Protein AF-A0A509LLN2-F1 (afdb_monomer)

Solvent-accessible surface area (backbone atoms only — not comparable to full-atom values): 5292 Å² total; 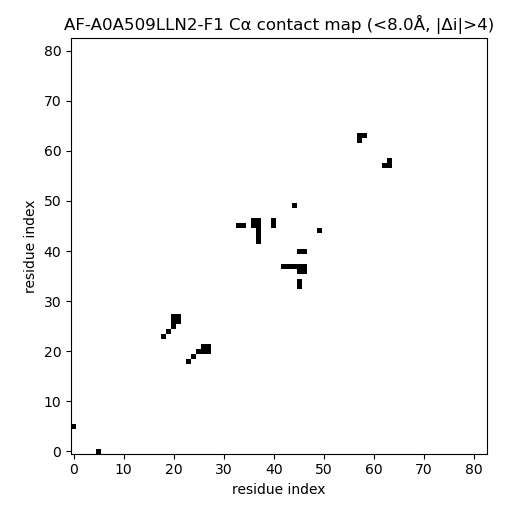per-residue (Å²): 130,60,66,70,58,52,54,49,54,51,50,53,52,51,54,51,52,50,46,46,40,44,72,72,66,61,52,65,87,48,64,62,61,50,53,51,36,16,62,73,62,73,39,94,58,54,47,82,88,76,51,82,85,72,61,76,87,58,73,39,73,68,50,48,52,57,52,54,73,68,60,82,68,83,78,68,74,87,79,87,77,93,122

Radius of gyration: 19.53 Å; Cα contacts (8 Å, |Δi|>4): 23; chains: 1; bounding box: 54×34×42 Å

pLDDT: mean 89.66, std 9.72, range [53.97, 98.31]

Mean predicted aligned error: 8.45 Å

Structure (mmCIF, N/CA/C/O backbone):
data_AF-A0A509LLN2-F1
#
_entry.id   AF-A0A509LLN2-F1
#
loop_
_atom_site.group_PDB
_atom_site.id
_atom_site.type_symbol
_atom_site.label_atom_id
_atom_site.label_alt_id
_atom_site.label_comp_id
_atom_site.label_asym_id
_atom_site.label_entity_id
_atom_site.label_seq_id
_atom_site.pdbx_PDB_ins_code
_atom_site.Cartn_x
_atom_site.Cartn_y
_atom_site.Cartn_z
_atom_site.occupancy
_atom_site.B_iso_or_equiv
_atom_site.auth_seq_id
_atom_site.auth_comp_id
_atom_site.auth_asym_id
_atom_site.auth_atom_id
_atom_site.pdbx_PDB_model_num
ATOM 1 N N . GLN A 1 1 ? 6.847 7.689 -25.157 1.00 77.06 1 GLN A N 1
ATOM 2 C CA . GLN A 1 1 ? 7.326 6.292 -25.172 1.00 77.06 1 GLN A CA 1
ATOM 3 C C . GLN A 1 1 ? 6.341 5.408 -25.930 1.00 77.06 1 GLN A C 1
ATOM 5 O O . GLN A 1 1 ? 5.145 5.679 -25.837 1.00 77.06 1 GLN A O 1
ATOM 10 N N . PRO A 1 2 ? 6.820 4.387 -26.662 1.00 97.12 2 PRO A N 1
ATOM 11 C CA . PRO A 1 2 ? 5.983 3.385 -27.324 1.00 97.12 2 PRO A CA 1
ATOM 12 C C . PRO A 1 2 ? 5.069 2.638 -26.346 1.00 97.12 2 PRO A C 1
ATOM 14 O O . PRO A 1 2 ? 5.414 2.474 -25.176 1.00 97.12 2 PRO A O 1
ATOM 17 N N . LYS A 1 3 ? 3.915 2.165 -26.835 1.00 96.62 3 LYS A N 1
ATOM 18 C CA . LYS A 1 3 ? 2.922 1.440 -26.025 1.00 96.62 3 LYS A CA 1
ATOM 19 C C . LYS A 1 3 ? 3.534 0.225 -25.325 1.00 96.62 3 LYS A C 1
ATOM 21 O O . LYS A 1 3 ? 3.376 0.103 -24.121 1.00 96.62 3 LYS A O 1
ATOM 26 N N . GLU A 1 4 ? 4.293 -0.587 -26.052 1.00 96.62 4 GLU A N 1
ATOM 27 C CA . GLU A 1 4 ? 4.925 -1.806 -25.526 1.00 96.62 4 GLU A CA 1
ATOM 28 C C . GLU A 1 4 ? 5.836 -1.534 -24.323 1.00 96.62 4 GLU A C 1
ATOM 30 O O . GLU A 1 4 ? 5.807 -2.273 -23.344 1.00 96.62 4 GLU A O 1
ATOM 35 N N . ILE A 1 5 ? 6.594 -0.431 -24.351 1.00 96.44 5 ILE A N 1
ATOM 36 C CA . ILE A 1 5 ? 7.461 -0.052 -23.228 1.00 96.44 5 ILE A CA 1
ATOM 37 C C . ILE A 1 5 ? 6.621 0.338 -22.010 1.00 96.44 5 ILE A C 1
ATOM 39 O O . ILE A 1 5 ? 6.931 -0.082 -20.898 1.00 96.44 5 ILE A O 1
ATOM 43 N N . ARG A 1 6 ? 5.543 1.106 -22.209 1.00 97.12 6 ARG A N 1
ATOM 44 C CA . ARG A 1 6 ? 4.650 1.496 -21.108 1.00 97.12 6 ARG A CA 1
ATOM 45 C C . ARG A 1 6 ? 3.949 0.288 -20.496 1.00 97.12 6 ARG A C 1
ATOM 47 O O . ARG A 1 6 ? 3.852 0.220 -19.278 1.00 97.12 6 ARG A O 1
ATOM 54 N N . ASP A 1 7 ? 3.495 -0.644 -21.329 1.00 97.94 7 ASP A N 1
ATOM 55 C CA . ASP A 1 7 ? 2.813 -1.860 -20.883 1.00 97.94 7 ASP A CA 1
ATOM 56 C C . ASP A 1 7 ? 3.772 -2.740 -20.065 1.00 97.94 7 ASP A C 1
ATOM 58 O O . ASP A 1 7 ? 3.409 -3.194 -18.982 1.00 97.94 7 ASP A O 1
ATOM 62 N N . ARG A 1 8 ? 5.028 -2.896 -20.517 1.00 97.75 8 ARG A N 1
ATOM 63 C CA . ARG A 1 8 ? 6.076 -3.584 -19.748 1.00 97.75 8 ARG A CA 1
ATOM 64 C C . ARG A 1 8 ? 6.313 -2.912 -18.395 1.00 97.75 8 ARG A C 1
ATOM 66 O O . ARG A 1 8 ? 6.250 -3.578 -17.372 1.00 97.75 8 ARG A O 1
ATOM 73 N N . MET A 1 9 ? 6.520 -1.593 -18.379 1.00 96.75 9 MET A N 1
ATOM 74 C CA . MET A 1 9 ? 6.749 -0.849 -17.133 1.00 96.75 9 MET A CA 1
ATOM 75 C C . MET A 1 9 ? 5.566 -0.956 -16.165 1.00 96.75 9 MET A C 1
ATOM 77 O O . MET A 1 9 ? 5.771 -1.105 -14.965 1.00 96.75 9 MET A O 1
ATOM 81 N N . ALA A 1 10 ? 4.331 -0.895 -16.670 1.00 97.19 10 ALA A N 1
ATOM 82 C CA . ALA A 1 10 ? 3.139 -1.075 -15.849 1.00 97.19 10 ALA A CA 1
ATOM 83 C C . ALA A 1 10 ? 3.093 -2.482 -15.240 1.00 97.19 10 ALA A C 1
ATOM 85 O O . ALA A 1 10 ? 2.813 -2.615 -14.050 1.00 97.19 10 ALA A O 1
ATOM 86 N N . LYS A 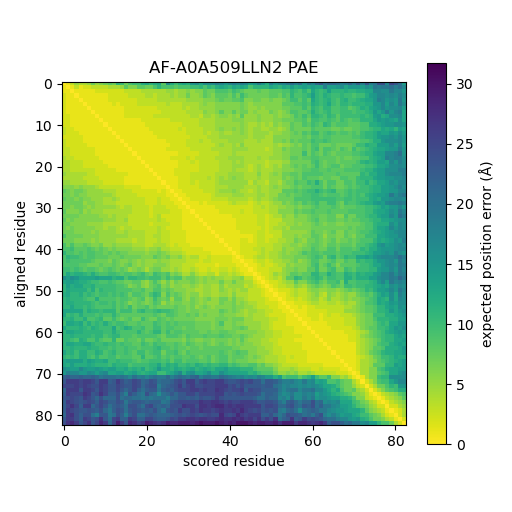1 11 ? 3.432 -3.513 -16.027 1.00 97.94 11 LYS A N 1
ATOM 87 C CA . LYS A 1 11 ? 3.474 -4.895 -15.545 1.00 97.94 11 LYS A CA 1
ATOM 88 C C . LYS A 1 11 ? 4.574 -5.123 -14.508 1.00 97.94 11 LYS A C 1
ATOM 90 O O . LYS A 1 11 ? 4.341 -5.826 -13.530 1.00 97.94 11 LYS A O 1
ATOM 95 N N . ASP A 1 12 ? 5.738 -4.502 -14.675 1.00 98.06 12 ASP A N 1
ATOM 96 C CA . ASP A 1 12 ? 6.834 -4.596 -13.705 1.00 98.06 12 ASP A CA 1
ATOM 97 C C . ASP A 1 12 ? 6.429 -3.981 -12.355 1.00 98.06 12 ASP A C 1
ATOM 99 O O . ASP A 1 12 ? 6.638 -4.592 -11.307 1.00 98.06 12 ASP A O 1
ATOM 103 N N . VAL A 1 13 ? 5.773 -2.814 -12.375 1.00 97.94 13 VAL A N 1
ATOM 104 C CA . VAL A 1 13 ? 5.229 -2.177 -11.162 1.00 97.94 13 VAL A CA 1
ATOM 105 C C . VAL A 1 13 ? 4.127 -3.030 -10.534 1.00 97.94 13 VAL A C 1
ATOM 107 O O . VAL A 1 13 ? 4.113 -3.200 -9.318 1.00 97.94 13 VAL A O 1
ATOM 110 N N . GLU A 1 14 ? 3.221 -3.586 -11.341 1.00 98.00 14 GLU A N 1
ATOM 111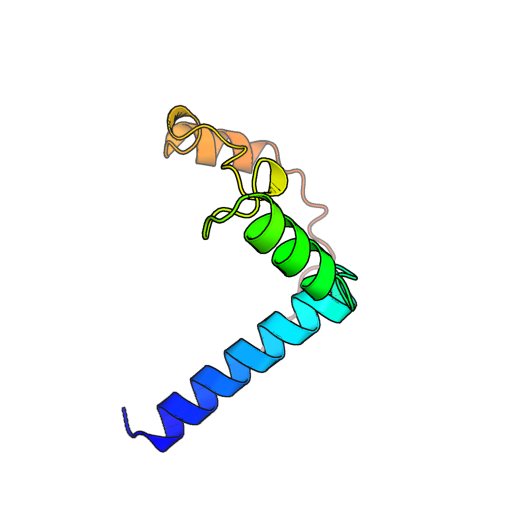 C CA . GLU A 1 14 ? 2.159 -4.480 -10.870 1.00 98.00 14 GLU A CA 1
ATOM 112 C C . GLU A 1 14 ? 2.743 -5.701 -10.147 1.00 98.00 14 GLU A C 1
ATOM 114 O O . GLU A 1 14 ? 2.358 -5.987 -9.015 1.00 98.00 14 GLU A O 1
ATOM 119 N N . ASN A 1 15 ? 3.709 -6.382 -10.766 1.00 98.31 15 ASN A N 1
ATOM 120 C CA . ASN A 1 15 ? 4.360 -7.561 -10.197 1.00 98.31 15 ASN A CA 1
ATOM 121 C C . ASN A 1 15 ? 5.129 -7.223 -8.914 1.00 98.31 15 ASN A C 1
ATOM 123 O O . ASN A 1 15 ? 5.053 -7.969 -7.940 1.00 98.31 15 ASN A O 1
ATOM 127 N N . PHE A 1 16 ? 5.836 -6.089 -8.897 1.00 97.94 16 PHE A N 1
ATOM 128 C CA . PHE A 1 16 ? 6.541 -5.616 -7.708 1.00 97.94 16 PHE A CA 1
ATOM 129 C C . PHE A 1 16 ? 5.578 -5.353 -6.546 1.00 97.94 16 PHE A C 1
ATOM 131 O O . PHE A 1 16 ? 5.801 -5.837 -5.439 1.00 97.94 16 PHE A O 1
ATOM 138 N N . VAL A 1 17 ? 4.493 -4.610 -6.792 1.00 97.38 17 VAL A N 1
ATOM 139 C CA . VAL A 1 17 ? 3.496 -4.302 -5.758 1.00 97.38 17 VAL A CA 1
ATOM 140 C C . VAL A 1 17 ? 2.807 -5.576 -5.281 1.00 97.38 17 VAL A C 1
ATOM 142 O O . VAL A 1 17 ? 2.605 -5.727 -4.081 1.00 97.38 17 VAL A O 1
ATOM 145 N N . TYR A 1 18 ? 2.486 -6.503 -6.186 1.00 96.06 18 TYR A N 1
ATOM 146 C CA . TYR A 1 18 ? 1.895 -7.784 -5.816 1.00 96.06 18 TYR A CA 1
ATOM 147 C C . TYR A 1 18 ? 2.792 -8.553 -4.838 1.00 96.06 18 TYR A C 1
ATOM 149 O O . TYR A 1 18 ? 2.341 -8.848 -3.736 1.00 96.06 18 TYR A O 1
ATOM 157 N N . GLY A 1 19 ? 4.066 -8.776 -5.185 1.00 97.31 19 GLY A N 1
ATOM 158 C CA . GLY A 1 19 ? 5.013 -9.473 -4.306 1.00 97.31 19 GLY A CA 1
ATOM 159 C C . GLY A 1 19 ? 5.268 -8.732 -2.989 1.00 97.31 19 GLY A C 1
ATOM 160 O O . GLY A 1 19 ? 5.327 -9.345 -1.928 1.00 97.31 19 GLY A O 1
ATOM 161 N N . LEU A 1 20 ? 5.340 -7.396 -3.012 1.00 97.38 20 LEU A N 1
ATOM 162 C CA . LEU A 1 20 ? 5.451 -6.597 -1.787 1.00 97.38 20 LEU A CA 1
ATOM 163 C C . LEU A 1 20 ? 4.267 -6.853 -0.837 1.00 97.38 20 LEU A C 1
ATOM 165 O O . LEU A 1 20 ? 4.455 -7.012 0.368 1.00 97.38 20 LEU A O 1
ATOM 169 N N . LEU A 1 21 ? 3.046 -6.904 -1.370 1.00 95.50 21 LEU A N 1
ATOM 170 C CA . LEU A 1 21 ? 1.844 -7.155 -0.579 1.00 95.50 21 LEU A CA 1
ATOM 171 C C . LEU A 1 21 ? 1.779 -8.608 -0.080 1.00 95.50 21 LEU A C 1
ATOM 173 O O . LEU A 1 21 ? 1.546 -8.837 1.108 1.00 95.50 21 LEU A O 1
ATOM 177 N N . THR A 1 22 ? 1.991 -9.591 -0.957 1.00 95.50 22 THR A N 1
ATOM 178 C CA . THR A 1 22 ? 1.811 -11.011 -0.615 1.00 95.50 22 THR A CA 1
ATOM 179 C C . THR A 1 22 ? 2.971 -11.588 0.179 1.00 95.50 22 THR A C 1
ATOM 181 O O . THR A 1 22 ? 2.734 -12.306 1.146 1.00 95.50 22 THR A O 1
ATOM 184 N N . ASP A 1 23 ? 4.209 -11.252 -0.177 1.00 96.00 23 ASP A N 1
ATOM 185 C CA . ASP A 1 23 ? 5.392 -11.966 0.314 1.00 96.00 23 ASP A CA 1
ATOM 186 C C . ASP A 1 23 ? 6.073 -11.215 1.461 1.00 96.00 23 ASP A C 1
ATOM 188 O O . ASP A 1 23 ? 6.610 -11.833 2.379 1.00 96.00 23 ASP A O 1
ATOM 192 N N . VAL A 1 24 ? 6.037 -9.877 1.438 1.00 96.25 24 VAL A N 1
ATOM 193 C CA . VAL A 1 24 ? 6.671 -9.044 2.475 1.00 96.25 24 VAL A CA 1
ATOM 194 C C . VAL A 1 24 ? 5.668 -8.644 3.552 1.00 96.25 24 VAL A C 1
ATOM 196 O O . VAL A 1 24 ? 5.937 -8.807 4.741 1.00 96.25 24 VAL A O 1
ATOM 199 N N . PHE A 1 25 ? 4.504 -8.121 3.161 1.00 94.88 25 PHE A N 1
ATOM 200 C CA . PHE A 1 25 ? 3.472 -7.708 4.118 1.00 94.88 25 PHE A CA 1
ATOM 201 C C . PHE A 1 25 ? 2.509 -8.831 4.508 1.00 94.88 25 PHE A C 1
ATOM 203 O O . PHE A 1 25 ? 1.724 -8.645 5.439 1.00 94.88 25 PHE A O 1
ATOM 210 N N . ASN A 1 26 ? 2.590 -9.992 3.848 1.00 94.00 26 ASN A N 1
ATOM 211 C CA . ASN A 1 26 ? 1.772 -11.168 4.135 1.00 94.00 26 ASN A CA 1
ATOM 212 C C . ASN A 1 26 ? 0.260 -10.864 4.109 1.00 94.00 26 ASN A C 1
ATOM 214 O O . ASN A 1 26 ? -0.491 -11.284 4.989 1.00 94.00 26 ASN A O 1
ATOM 218 N N . THR A 1 27 ? -0.193 -10.085 3.119 1.00 92.88 27 THR A N 1
ATOM 219 C CA . THR A 1 27 ? -1.594 -9.638 3.004 1.00 92.88 27 THR A CA 1
ATOM 220 C C . THR A 1 27 ? -2.420 -10.457 2.011 1.00 92.88 27 THR A C 1
ATOM 222 O O . THR A 1 27 ? -3.448 -9.979 1.519 1.00 92.88 27 THR A O 1
ATOM 225 N N . THR A 1 28 ? -1.984 -11.671 1.679 1.00 94.38 28 THR A N 1
ATOM 226 C CA . THR A 1 28 ? -2.739 -12.600 0.825 1.00 94.38 28 THR A CA 1
ATOM 227 C C . THR A 1 28 ? -4.140 -12.853 1.404 1.00 94.38 28 THR A C 1
ATOM 229 O O . THR A 1 28 ? -4.340 -12.798 2.615 1.00 94.38 28 THR A O 1
ATOM 232 N N . ASP A 1 29 ? -5.134 -13.053 0.532 1.00 92.50 29 ASP A N 1
ATOM 233 C CA . ASP A 1 29 ? -6.543 -13.329 0.877 1.00 9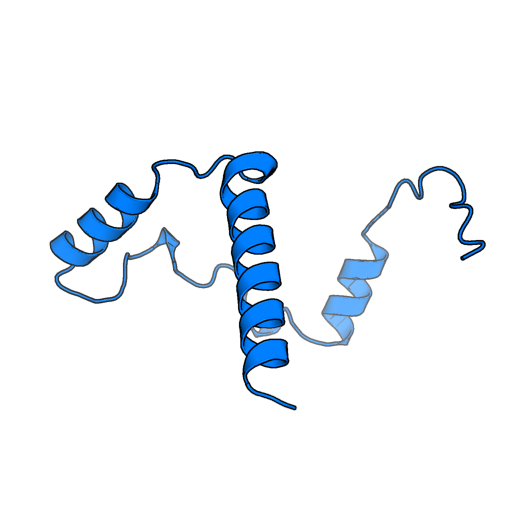2.50 29 ASP A CA 1
ATOM 234 C C . ASP A 1 29 ? -7.279 -12.253 1.705 1.00 92.50 29 ASP A C 1
ATOM 236 O O . ASP A 1 29 ? -8.408 -12.455 2.152 1.00 92.50 29 ASP A O 1
ATOM 240 N N . THR A 1 30 ? -6.708 -11.055 1.855 1.00 91.38 30 THR A N 1
ATOM 241 C CA . THR A 1 30 ? -7.359 -9.943 2.579 1.00 91.38 30 THR A CA 1
ATOM 242 C C . THR A 1 30 ? -8.370 -9.159 1.737 1.00 91.38 30 THR A C 1
ATOM 244 O O . THR A 1 30 ? -9.145 -8.370 2.278 1.00 91.38 30 THR A O 1
ATOM 247 N N . ALA A 1 31 ? -8.414 -9.387 0.419 1.00 90.75 31 ALA A N 1
ATOM 248 C CA . ALA A 1 31 ? -9.290 -8.655 -0.497 1.00 90.75 31 ALA A CA 1
ATOM 249 C C . ALA A 1 31 ? -10.779 -8.796 -0.142 1.00 90.75 31 ALA A C 1
ATOM 251 O O . ALA A 1 31 ? -11.524 -7.823 -0.232 1.00 90.75 31 ALA A O 1
ATOM 252 N N . GLN A 1 32 ? -11.220 -9.971 0.318 1.00 93.38 32 GLN A N 1
ATOM 253 C CA . GLN A 1 32 ? -12.628 -10.171 0.673 1.00 93.38 32 GLN A CA 1
ATOM 254 C C . GLN A 1 32 ? -13.060 -9.270 1.841 1.00 93.38 32 GLN A C 1
ATOM 256 O O . GLN A 1 32 ? -14.165 -8.737 1.826 1.00 93.38 32 GLN A O 1
ATOM 261 N N . ILE A 1 33 ? -12.160 -9.010 2.795 1.00 92.00 33 ILE A N 1
ATOM 262 C CA . ILE A 1 33 ? -12.435 -8.162 3.964 1.00 92.00 33 ILE A CA 1
ATOM 263 C C . ILE A 1 33 ? -12.798 -6.739 3.521 1.00 92.00 33 ILE A C 1
ATOM 265 O O . ILE A 1 33 ? -13.755 -6.155 4.027 1.00 92.00 33 ILE A O 1
ATOM 269 N N . VAL A 1 34 ? -12.055 -6.174 2.559 1.00 91.12 34 VAL A N 1
ATOM 270 C CA . VAL A 1 34 ? -12.311 -4.804 2.085 1.00 91.12 34 VAL A CA 1
ATOM 271 C C . VAL A 1 34 ? -13.610 -4.716 1.282 1.00 91.12 34 VAL A C 1
ATOM 273 O O . VAL A 1 34 ? -14.338 -3.730 1.399 1.00 91.12 34 VAL A O 1
ATOM 276 N N . ILE A 1 35 ? -13.920 -5.756 0.499 1.00 93.19 35 ILE A N 1
ATOM 277 C CA . ILE A 1 35 ? -15.162 -5.848 -0.278 1.00 93.19 35 ILE A CA 1
ATOM 278 C C . ILE A 1 35 ? -16.366 -5.895 0.666 1.00 93.19 35 ILE A C 1
ATOM 280 O O . ILE A 1 35 ? -17.316 -5.134 0.482 1.00 93.19 35 ILE A O 1
ATOM 284 N N . ASP A 1 36 ? -16.309 -6.735 1.698 1.00 93.62 36 ASP A N 1
ATOM 285 C CA . A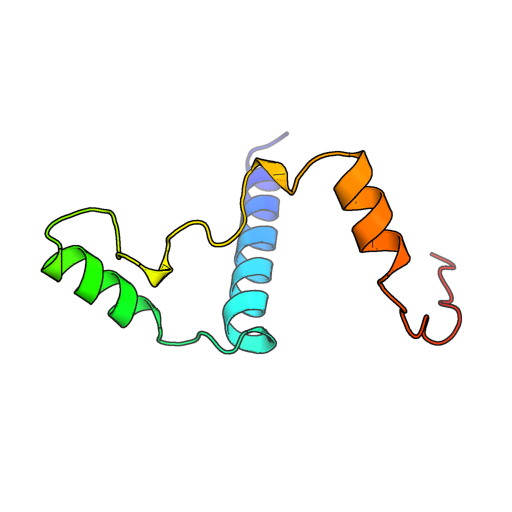SP A 1 36 ? -17.396 -6.892 2.664 1.00 93.62 36 ASP A CA 1
ATOM 286 C C . ASP A 1 36 ? -17.682 -5.582 3.415 1.00 93.62 36 ASP A C 1
ATOM 288 O O . ASP A 1 36 ? -18.844 -5.202 3.573 1.00 93.62 36 ASP A O 1
ATOM 292 N N . GLU A 1 37 ? -16.643 -4.844 3.821 1.00 93.50 37 GLU A N 1
ATOM 293 C CA . GLU A 1 37 ? -16.802 -3.545 4.487 1.00 93.50 37 GLU A CA 1
ATOM 294 C C . GLU A 1 37 ? -17.407 -2.477 3.560 1.00 93.50 37 GLU A C 1
ATOM 296 O O . GLU A 1 37 ? -18.326 -1.763 3.968 1.00 93.50 37 GLU A O 1
ATOM 301 N N . ILE A 1 38 ? -16.979 -2.401 2.293 1.00 94.50 38 ILE A N 1
ATOM 302 C CA . ILE A 1 38 ? -17.578 -1.498 1.287 1.00 94.50 38 ILE A CA 1
ATOM 303 C C . ILE A 1 38 ? -19.073 -1.796 1.116 1.00 94.50 38 ILE A C 1
ATOM 305 O O . ILE A 1 38 ? -19.911 -0.888 1.170 1.00 94.50 38 ILE A O 1
ATOM 309 N N . LEU A 1 39 ? -19.427 -3.073 0.945 1.00 95.25 39 LEU A N 1
ATOM 310 C CA . LEU A 1 39 ? -20.816 -3.494 0.754 1.00 95.25 39 LEU A CA 1
ATOM 311 C C . LEU A 1 39 ? -21.675 -3.203 1.989 1.00 95.25 39 LEU A C 1
ATOM 313 O O . LEU A 1 39 ? -22.781 -2.672 1.863 1.00 95.25 39 LEU A O 1
ATOM 317 N N . LYS A 1 40 ? -21.153 -3.488 3.184 1.00 94.00 40 LYS A N 1
ATOM 318 C CA . LYS A 1 40 ? -21.805 -3.196 4.465 1.00 94.00 40 LYS A CA 1
ATOM 319 C C . LYS A 1 40 ? -22.041 -1.698 4.660 1.00 94.00 40 LYS A C 1
ATOM 321 O O . LYS A 1 40 ? -23.125 -1.305 5.091 1.00 94.00 40 LYS A O 1
ATOM 326 N N . ASN A 1 41 ? -21.065 -0.868 4.294 1.00 92.38 41 ASN A N 1
ATOM 327 C CA . ASN A 1 41 ? -21.151 0.589 4.402 1.00 92.38 41 ASN A CA 1
ATOM 328 C C . ASN A 1 41 ? -21.984 1.227 3.284 1.00 92.38 41 ASN A C 1
ATOM 330 O O . ASN A 1 41 ? -22.297 2.416 3.367 1.00 92.38 41 ASN A O 1
ATOM 334 N N . LYS A 1 42 ? -22.343 0.464 2.240 1.00 94.56 42 LYS A N 1
ATOM 335 C CA . LYS A 1 42 ? -23.009 0.966 1.025 1.00 94.56 42 LYS A CA 1
ATOM 336 C C . LYS A 1 42 ? -22.281 2.188 0.447 1.00 94.56 42 LYS A C 1
ATOM 338 O O . LYS A 1 42 ? -22.907 3.148 -0.001 1.00 94.56 42 LYS A O 1
ATOM 343 N N . SER A 1 43 ? -20.952 2.159 0.498 1.00 91.25 43 SER A N 1
ATOM 344 C CA . SER A 1 43 ? -20.066 3.263 0.136 1.00 91.25 43 SER A CA 1
ATOM 345 C C . SER A 1 43 ? -18.768 2.715 -0.444 1.00 91.25 43 SER A C 1
ATOM 347 O O . SER A 1 43 ? -18.377 1.595 -0.147 1.00 91.25 43 SER A O 1
ATOM 349 N N . HIS A 1 44 ? -18.067 3.522 -1.235 1.00 89.94 44 HIS A N 1
ATOM 350 C CA . HIS A 1 44 ? -16.716 3.200 -1.698 1.00 89.94 44 HIS A CA 1
ATOM 351 C C . HIS A 1 44 ? -15.669 3.275 -0.573 1.00 89.94 44 HIS A C 1
ATOM 353 O O . HIS A 1 44 ? -14.540 2.838 -0.769 1.00 89.94 44 HIS A O 1
ATOM 359 N N . ASP A 1 45 ? -16.027 3.854 0.579 1.00 91.12 45 ASP A N 1
ATOM 360 C CA . ASP A 1 45 ? -15.162 3.942 1.753 1.00 91.12 45 ASP A CA 1
ATOM 361 C C . ASP A 1 45 ? -15.227 2.632 2.574 1.00 91.12 45 ASP A C 1
ATOM 363 O O . ASP A 1 45 ? -16.274 2.331 3.166 1.00 91.12 45 ASP A O 1
ATOM 367 N N . PRO A 1 46 ? -14.126 1.855 2.655 1.0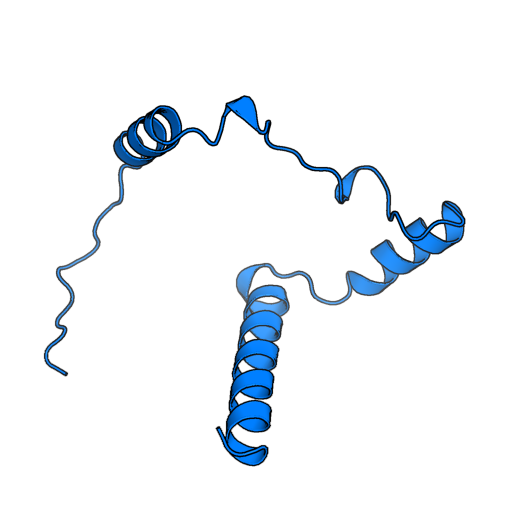0 89.56 46 PRO A N 1
ATOM 368 C CA . PRO A 1 46 ? -14.058 0.633 3.458 1.00 89.56 46 PRO A CA 1
ATOM 369 C C . PRO A 1 46 ? -13.934 0.911 4.969 1.00 89.56 46 PRO A C 1
ATOM 371 O O . PRO A 1 46 ? -13.778 -0.013 5.764 1.00 89.56 46 PRO A O 1
ATOM 374 N N . GLY A 1 47 ? -13.990 2.175 5.398 1.00 88.00 47 GLY A N 1
ATOM 375 C CA . GLY A 1 47 ? -14.123 2.566 6.794 1.00 88.00 47 GLY A CA 1
ATOM 376 C C . GLY A 1 47 ? -12.801 2.900 7.484 1.00 88.00 47 GLY A C 1
ATOM 377 O O . GLY A 1 47 ? -11.829 3.357 6.880 1.00 88.00 47 GLY A O 1
ATOM 378 N N . SER A 1 48 ? -12.768 2.716 8.807 1.00 81.62 48 SER A N 1
ATOM 379 C CA . SER A 1 48 ? -11.736 3.282 9.694 1.00 81.62 48 SER A CA 1
ATOM 380 C C . SER A 1 48 ? -10.305 2.827 9.384 1.00 81.62 48 SER A C 1
ATOM 382 O O . SER A 1 48 ? -9.360 3.566 9.655 1.00 81.62 48 SER A O 1
ATOM 384 N N . LYS A 1 49 ? -10.128 1.642 8.787 1.00 79.62 49 LYS A N 1
ATOM 385 C CA . LYS A 1 49 ? -8.809 1.099 8.424 1.00 79.62 49 LYS A CA 1
ATOM 386 C C . LYS A 1 49 ? -8.198 1.724 7.169 1.00 79.62 49 LYS A C 1
ATOM 388 O O . LYS A 1 49 ? -6.991 1.612 6.995 1.00 79.62 49 LYS A O 1
ATOM 393 N N . ALA A 1 50 ? -8.986 2.414 6.346 1.00 84.25 50 ALA A N 1
ATOM 394 C CA . ALA A 1 50 ? -8.483 3.179 5.202 1.00 84.25 50 ALA A CA 1
ATOM 395 C C . ALA A 1 50 ? -8.282 4.670 5.510 1.00 84.25 50 ALA A C 1
ATOM 397 O O . ALA A 1 50 ? -7.888 5.443 4.636 1.00 84.25 50 ALA A O 1
ATOM 398 N N . GLN A 1 51 ? -8.545 5.096 6.747 1.00 86.00 51 GLN A N 1
ATOM 399 C CA . GLN A 1 51 ? -8.416 6.496 7.125 1.00 86.00 51 GLN A CA 1
ATOM 400 C C . GLN A 1 51 ? -6.950 6.901 7.260 1.00 86.00 51 GLN A C 1
ATOM 402 O O . GLN A 1 51 ? -6.086 6.127 7.678 1.00 86.00 51 GLN A O 1
ATOM 407 N N . LYS A 1 52 ? -6.673 8.166 6.942 1.00 87.25 52 LYS A N 1
ATOM 408 C CA . LYS A 1 52 ? -5.342 8.736 7.123 1.00 87.25 52 LYS A CA 1
ATOM 409 C C . LYS A 1 52 ? -4.983 8.746 8.611 1.00 87.25 52 LYS A C 1
ATOM 411 O O . LYS A 1 52 ? -5.604 9.464 9.388 1.00 87.25 52 LYS A O 1
ATOM 416 N N . ILE A 1 53 ? -3.943 8.004 8.981 1.00 88.88 53 ILE A N 1
ATOM 417 C CA . ILE A 1 53 ? -3.476 7.922 10.373 1.00 88.88 53 ILE A CA 1
ATOM 418 C C . ILE A 1 53 ? -2.527 9.064 10.767 1.00 88.88 53 ILE A C 1
ATOM 420 O O . ILE A 1 53 ? -2.463 9.435 11.933 1.00 88.88 53 ILE A O 1
ATOM 424 N N . GLU A 1 54 ? -1.817 9.666 9.809 1.00 89.44 54 GLU A N 1
ATOM 425 C CA . GLU A 1 54 ? -0.869 10.754 10.084 1.00 89.44 54 GLU A CA 1
ATOM 426 C C . GLU A 1 54 ? -1.452 12.144 9.790 1.00 89.44 54 GLU A C 1
ATOM 428 O O . GLU A 1 54 ? -2.083 12.397 8.756 1.00 89.44 54 GLU A O 1
ATOM 433 N N . SER A 1 55 ? -1.175 13.110 10.666 1.00 92.81 55 SER A N 1
ATOM 434 C CA . SER A 1 55 ? -1.618 14.491 10.476 1.00 92.81 55 SER A CA 1
ATOM 435 C C . SER A 1 55 ? -0.842 15.173 9.352 1.00 92.81 55 SER A C 1
ATOM 437 O O . SER A 1 55 ? 0.382 15.115 9.286 1.00 92.81 55 SER A O 1
ATOM 439 N N . LYS A 1 56 ? -1.535 15.923 8.482 1.00 92.69 56 LYS A N 1
ATOM 440 C CA . LYS A 1 56 ? -0.872 16.768 7.463 1.00 92.69 56 LYS A CA 1
ATOM 441 C C . LYS A 1 56 ? 0.128 17.756 8.083 1.00 92.69 56 LYS A C 1
ATOM 443 O O . LYS A 1 56 ? 1.125 18.071 7.449 1.00 92.69 56 LYS A O 1
ATOM 448 N N . LYS A 1 57 ? -0.118 18.216 9.316 1.00 94.69 57 LYS A N 1
ATOM 449 C CA . LYS A 1 57 ? 0.758 19.162 10.031 1.00 94.69 57 LYS A CA 1
ATOM 450 C C . LYS A 1 57 ? 2.095 18.545 10.461 1.00 94.69 57 LYS A C 1
ATOM 452 O O . LYS A 1 57 ? 2.978 19.283 10.895 1.00 94.69 57 LYS A O 1
ATOM 457 N N . ASP A 1 58 ? 2.237 17.223 10.377 1.00 93.00 58 ASP A N 1
ATOM 458 C CA . ASP A 1 58 ? 3.477 16.518 10.718 1.00 93.00 58 ASP A CA 1
ATOM 459 C C . ASP A 1 58 ? 4.399 16.316 9.514 1.00 93.00 58 ASP A C 1
ATOM 461 O O . ASP A 1 58 ? 5.589 16.075 9.678 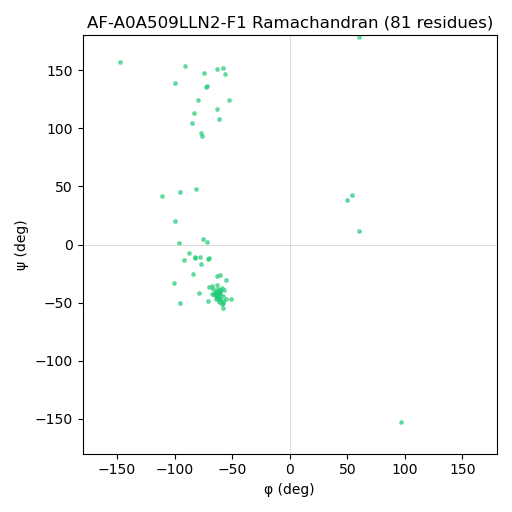1.00 93.00 58 ASP A O 1
ATOM 465 N N . TRP A 1 59 ? 3.882 16.532 8.307 1.00 93.12 59 TRP A N 1
ATOM 466 C CA . TRP A 1 59 ? 4.603 16.380 7.046 1.00 93.12 59 TRP A CA 1
ATOM 467 C C . TRP A 1 59 ? 5.180 17.715 6.542 1.00 93.12 59 TRP A C 1
ATOM 469 O O . TRP A 1 59 ? 5.042 18.069 5.373 1.00 93.12 59 TRP A O 1
ATOM 479 N N . THR A 1 60 ? 5.809 18.489 7.432 1.00 96.00 60 THR A N 1
ATOM 480 C CA . THR A 1 60 ? 6.582 19.685 7.048 1.00 96.00 60 THR A CA 1
ATOM 481 C C . THR A 1 60 ? 8.041 19.313 6.807 1.00 96.00 60 THR A C 1
ATOM 483 O O . THR A 1 60 ? 8.549 18.369 7.408 1.00 96.00 60 THR A O 1
ATOM 486 N N . LYS A 1 61 ? 8.751 20.077 5.966 1.00 96.56 61 LYS A N 1
ATOM 487 C CA . LYS A 1 61 ? 10.179 19.840 5.683 1.00 96.56 61 LYS A CA 1
ATOM 488 C C . LYS A 1 61 ? 11.012 19.710 6.964 1.00 96.56 61 LYS A C 1
ATOM 490 O O . LYS A 1 61 ? 11.789 18.774 7.091 1.00 96.56 61 LYS A O 1
ATOM 495 N N . GLU A 1 62 ? 10.821 20.625 7.911 1.00 96.94 62 GLU A N 1
ATOM 496 C CA . GLU A 1 62 ? 11.538 20.637 9.191 1.00 96.94 62 GLU A CA 1
ATOM 497 C C . GLU A 1 62 ? 11.268 19.371 10.016 1.00 96.94 62 GLU A C 1
ATOM 499 O O . GLU A 1 62 ? 12.202 18.714 10.466 1.00 96.94 62 GLU A O 1
ATOM 504 N N . LYS A 1 63 ? 9.998 18.967 10.150 1.00 95.31 63 LYS A N 1
ATOM 505 C CA . LYS A 1 63 ? 9.631 17.753 10.889 1.00 95.31 63 LYS A CA 1
ATOM 506 C C . LYS A 1 63 ? 10.118 16.477 10.207 1.00 95.31 63 LYS A C 1
ATOM 508 O O . LYS A 1 63 ? 10.523 15.552 10.902 1.00 95.31 63 LYS A O 1
ATOM 513 N N . ILE A 1 64 ? 10.119 16.433 8.874 1.00 94.56 64 ILE A N 1
ATOM 514 C CA . ILE A 1 64 ? 10.670 15.309 8.106 1.00 94.56 64 ILE A CA 1
ATOM 515 C C . ILE A 1 64 ? 12.175 15.177 8.367 1.00 94.56 64 ILE A C 1
ATOM 517 O O . ILE A 1 64 ? 12.634 14.075 8.654 1.00 94.56 64 ILE A O 1
ATOM 521 N N . ILE A 1 65 ? 12.926 16.286 8.331 1.00 94.88 65 ILE A N 1
ATOM 522 C CA . ILE A 1 65 ? 14.365 16.292 8.645 1.00 94.88 65 ILE A CA 1
ATOM 523 C C . ILE A 1 65 ? 14.594 15.819 10.083 1.00 94.88 65 ILE A C 1
ATOM 525 O O . ILE A 1 65 ? 15.390 14.911 10.304 1.00 94.88 65 ILE A O 1
ATOM 529 N N . ASN A 1 66 ? 13.848 16.360 11.050 1.00 94.31 66 ASN A N 1
ATOM 530 C CA . ASN A 1 66 ? 13.966 15.953 12.450 1.00 94.31 66 ASN A CA 1
ATOM 531 C C . ASN A 1 66 ? 13.648 14.460 12.644 1.00 94.31 66 ASN A C 1
ATOM 533 O O . ASN A 1 66 ? 14.384 13.774 13.347 1.00 94.31 66 ASN A O 1
ATOM 537 N N . LYS A 1 67 ? 12.608 13.926 11.983 1.00 90.94 67 LYS A N 1
ATOM 538 C CA . LYS A 1 67 ? 12.276 12.489 12.009 1.00 90.94 67 LYS A CA 1
ATOM 539 C C . LYS A 1 67 ? 13.412 11.654 11.415 1.00 90.94 67 LYS A C 1
ATOM 541 O O . LYS A 1 67 ? 13.814 10.674 12.031 1.00 90.94 67 LYS A O 1
ATOM 546 N N . ALA A 1 68 ? 13.971 12.061 10.275 1.00 90.12 68 ALA A N 1
ATOM 547 C CA . ALA A 1 68 ? 15.078 11.355 9.630 1.00 90.12 68 ALA A CA 1
ATOM 548 C C . ALA A 1 68 ? 16.330 11.271 10.520 1.00 90.12 68 ALA A C 1
ATOM 550 O O . ALA A 1 68 ? 16.951 10.216 10.581 1.00 90.12 68 ALA A O 1
ATOM 551 N N . LEU A 1 69 ? 16.658 12.335 11.264 1.00 90.12 69 LEU A N 1
ATOM 552 C CA . LEU A 1 69 ? 17.791 12.340 12.201 1.00 90.12 69 LEU A CA 1
ATOM 553 C C . LEU A 1 69 ? 17.638 11.325 13.346 1.00 90.12 69 LEU A C 1
ATOM 555 O O . LEU A 1 69 ? 18.639 10.863 13.884 1.00 90.12 69 LEU A O 1
ATOM 559 N N . THR A 1 70 ? 16.402 10.974 13.721 1.00 88.19 70 THR A N 1
ATOM 560 C CA . THR A 1 70 ? 16.133 9.977 14.776 1.00 88.19 70 THR A CA 1
ATOM 561 C C . THR A 1 70 ? 16.203 8.530 14.289 1.00 88.19 70 THR A C 1
ATOM 563 O O . THR A 1 70 ? 16.211 7.615 15.109 1.00 88.19 70 THR A O 1
ATOM 566 N N . ILE A 1 71 ? 16.257 8.302 12.972 1.00 85.94 71 ILE A N 1
ATOM 567 C CA . ILE A 1 71 ? 16.385 6.960 12.404 1.00 85.94 71 ILE A CA 1
ATOM 568 C C . ILE A 1 71 ? 17.845 6.523 12.554 1.00 85.94 71 ILE A C 1
ATOM 570 O O . ILE A 1 71 ? 18.702 6.837 11.730 1.00 85.94 71 ILE A O 1
ATOM 574 N N . THR A 1 72 ? 18.136 5.780 13.619 1.00 72.44 72 THR A N 1
ATOM 575 C CA . THR A 1 72 ? 19.401 5.058 13.763 1.00 72.44 72 THR A CA 1
ATOM 576 C C . THR A 1 72 ? 19.355 3.817 12.878 1.00 72.44 72 THR A C 1
ATOM 578 O O . THR A 1 72 ? 18.820 2.784 13.279 1.00 72.44 72 THR A O 1
ATOM 581 N N . ALA A 1 73 ? 19.862 3.923 11.652 1.00 65.44 73 ALA A N 1
ATOM 582 C CA . ALA A 1 73 ? 20.075 2.758 10.804 1.00 65.44 73 ALA A CA 1
ATOM 583 C C . ALA A 1 73 ? 21.371 2.061 11.233 1.00 65.44 73 ALA A C 1
ATOM 585 O O . ALA A 1 73 ? 22.432 2.689 11.233 1.00 65.44 73 ALA A O 1
ATOM 586 N N . ASP A 1 74 ? 21.293 0.772 11.565 1.00 68.94 74 ASP A N 1
ATOM 587 C CA . ASP A 1 74 ? 22.445 -0.103 11.370 1.00 68.94 74 ASP A CA 1
ATOM 588 C C . ASP A 1 74 ? 22.722 -0.080 9.864 1.00 68.94 74 ASP A C 1
ATOM 590 O O . ASP A 1 74 ? 21.885 -0.512 9.069 1.00 68.94 74 ASP A O 1
ATOM 594 N N . LYS A 1 75 ? 23.812 0.575 9.454 1.00 66.62 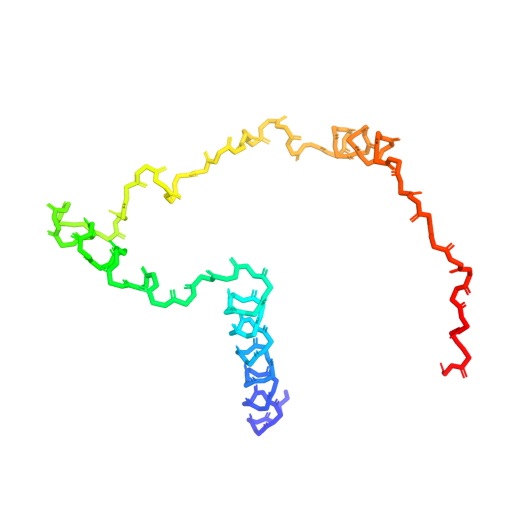75 LYS A N 1
ATOM 595 C CA . LYS A 1 75 ? 24.066 0.867 8.036 1.00 66.62 75 LYS A CA 1
ATOM 596 C C . LYS A 1 75 ? 24.444 -0.372 7.227 1.00 66.62 75 LYS A C 1
ATOM 598 O O . LYS A 1 75 ? 24.675 -0.240 6.030 1.00 66.62 75 LYS A O 1
ATOM 603 N N . GLY A 1 76 ? 24.455 -1.551 7.852 1.00 66.94 76 GLY A N 1
ATOM 604 C CA . GLY A 1 76 ? 24.965 -2.759 7.232 1.00 66.94 76 GLY A CA 1
ATOM 605 C C . GLY A 1 76 ? 26.445 -2.604 6.861 1.00 66.94 76 GLY A C 1
ATOM 606 O O . GLY A 1 76 ? 27.057 -1.562 7.109 1.00 66.94 76 GLY A O 1
ATOM 607 N N . PRO A 1 77 ? 27.061 -3.652 6.305 1.00 76.81 77 PRO A N 1
ATOM 608 C CA . PRO A 1 77 ? 28.377 -3.523 5.697 1.00 76.81 77 PRO A CA 1
ATOM 609 C C . PRO A 1 77 ? 28.319 -2.567 4.497 1.00 76.81 77 PRO A C 1
ATOM 611 O O . PRO A 1 77 ? 27.281 -2.461 3.839 1.00 76.81 77 PRO A O 1
ATOM 614 N N . ASP A 1 78 ? 29.436 -1.894 4.210 1.00 76.12 78 ASP A N 1
ATOM 615 C CA . ASP A 1 78 ? 29.571 -1.071 3.007 1.00 76.12 78 ASP A CA 1
ATOM 616 C C . ASP A 1 78 ? 29.204 -1.910 1.772 1.00 76.12 78 ASP A C 1
ATOM 618 O O . ASP A 1 78 ? 29.733 -3.006 1.568 1.00 76.12 78 ASP A O 1
ATOM 622 N N . GLY A 1 79 ? 28.242 -1.423 0.986 1.00 70.25 79 GLY A N 1
ATOM 623 C CA . GLY A 1 79 ? 27.850 -2.070 -0.262 1.00 70.25 79 GLY A CA 1
ATOM 624 C C . GLY A 1 79 ? 28.923 -1.864 -1.328 1.00 70.25 79 GLY A C 1
ATOM 625 O O . GLY A 1 79 ? 29.419 -0.751 -1.494 1.00 70.25 79 GLY A O 1
ATOM 626 N N . ASP A 1 80 ? 29.259 -2.931 -2.048 1.00 71.44 80 ASP A N 1
ATOM 627 C CA . ASP A 1 80 ? 30.068 -2.872 -3.263 1.00 71.44 80 ASP A CA 1
ATOM 628 C C . ASP A 1 80 ? 29.134 -2.565 -4.445 1.00 71.44 80 ASP A C 1
ATOM 630 O O . ASP A 1 80 ? 28.320 -3.404 -4.833 1.00 71.44 80 ASP A O 1
ATOM 634 N N . PHE A 1 81 ? 29.168 -1.321 -4.927 1.00 72.00 81 PHE A N 1
ATOM 635 C CA . PHE A 1 81 ? 28.293 -0.809 -5.990 1.00 72.00 81 PHE A CA 1
ATOM 636 C C . PHE A 1 81 ? 29.082 -0.539 -7.287 1.00 72.00 81 PHE A C 1
ATOM 638 O O . PHE A 1 81 ? 28.871 0.491 -7.926 1.00 72.00 81 PHE A O 1
ATOM 645 N N . ASP A 1 82 ? 29.998 -1.435 -7.659 1.00 65.50 82 ASP A N 1
ATOM 646 C CA . ASP A 1 82 ? 30.827 -1.348 -8.876 1.00 65.50 82 ASP A CA 1
ATOM 647 C C . ASP A 1 82 ? 30.104 -1.838 -10.164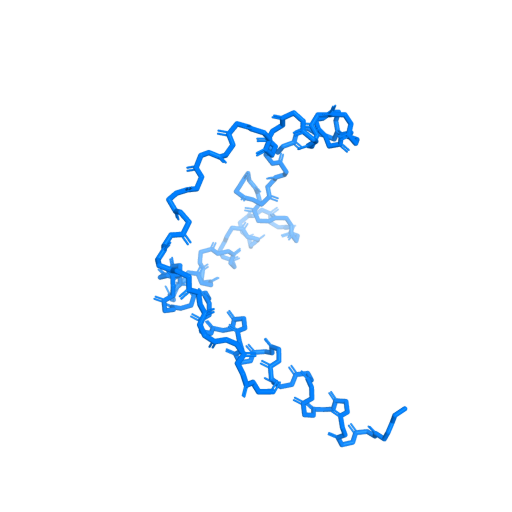 1.00 65.50 82 ASP A C 1
ATOM 649 O O . ASP A 1 82 ? 30.673 -2.593 -10.954 1.00 65.50 82 ASP A O 1
ATOM 653 N N . ASP A 1 83 ? 28.865 -1.383 -10.407 1.00 53.97 83 ASP A N 1
ATOM 654 C CA . ASP A 1 83 ? 28.145 -1.562 -11.692 1.00 53.97 83 ASP A CA 1
ATOM 655 C C . ASP A 1 83 ? 28.004 -0.239 -12.477 1.00 53.97 83 ASP A C 1
ATOM 657 O O . ASP A 1 83 ? 27.471 0.752 -11.917 1.00 53.97 83 ASP A O 1
#

Sequence (83 aa):
QPKEIRDRMAKDVENFVYGLLTDVFNTTDTAQIVIDEILKNKSHDPGSKAQKIESKKDWTKEKIINKALTITADKGPDGDFDD

Secondary structure (DSSP, 8-state):
--HHHHHHHHHHHHHHHHHIIIIIS--TT-HHHHHHHHHHHTSS---GGGS--S-GGG-SHHHHHHHHHH------SPP----

Foldseek 3Di:
DDPVVVVVVVVVVVVVVVCCCCPVVVCPPVVVLQVVQCVVVVHNDSPDVPDDPDDPVCPDPVNVVVVVVPDPDPPPPDDDPPD